Protein AF-A0A2N3VQJ5-F1 (afdb_monomer_lite)

pLDDT: mean 90.12, std 12.6, range [39.41, 98.25]

Radius of gyration: 14.37 Å; chains: 1; bounding box: 37×35×43 Å

Foldseek 3Di:
DDDDDDDLLRLLQVLVVVLLVVLLCLVVVVDVPDHNLRSCVVAADPLLSVLLVVVCVVVDQARSQQRHNDRFPDWDWDQDDPVSFKIWIWGAHPVGDIDIWMWGADSVPRHIQDIHPRDGDD

Secondary structure (DSSP, 8-state):
--PPPPPHHHHHHHHHHHHHHHHHHHHHT--SS--HHHHHHHHB-HHHHHHHHHHHHHSTT-BTTTTBSS--SEEEEEEESSSS-EEEEEEE-TTS-EEEEEEEEETTTTEEEEETTSPPP-

Sequence (122 aa):
MTAVAPSPAQASQDQVEAFFTAYRNARLGTTEDATPAEVRARSLTRELNQALDVWAAAHTGQDPVFRAPNVPAAWTFTSLGADGAHVLVTQKWGDGSTADVPYTVRPADLMITTIADSPAAT

Structure (mmCIF, N/CA/C/O backbone):
data_AF-A0A2N3VQJ5-F1
#
_entry.id   AF-A0A2N3VQJ5-F1
#
loop_
_atom_site.group_PDB
_atom_site.id
_atom_site.type_symbol
_atom_site.label_atom_id
_atom_site.label_alt_id
_atom_site.label_comp_id
_atom_site.label_asym_id
_atom_site.label_entity_id
_atom_site.label_seq_id
_atom_site.pdbx_PDB_ins_code
_atom_site.Cartn_x
_atom_site.Cartn_y
_atom_site.Cartn_z
_atom_site.occupancy
_atom_site.B_iso_or_equiv
_atom_site.auth_seq_id
_atom_site.auth_comp_id
_atom_site.auth_asym_id
_atom_site.auth_atom_id
_atom_site.pdbx_PDB_model_num
ATOM 1 N N . MET A 1 1 ? 11.501 18.040 -27.200 1.00 45.91 1 MET A N 1
ATOM 2 C CA . MET A 1 1 ? 11.919 17.622 -25.848 1.00 45.91 1 MET A CA 1
ATOM 3 C C . MET A 1 1 ? 11.556 16.155 -25.721 1.00 45.91 1 MET A C 1
ATOM 5 O O . MET A 1 1 ? 10.374 15.848 -25.728 1.00 45.91 1 MET A O 1
ATOM 9 N N . THR A 1 2 ? 12.528 15.249 -25.755 1.00 45.28 2 THR A N 1
ATOM 10 C CA . THR A 1 2 ? 12.265 13.810 -25.608 1.00 45.28 2 THR A CA 1
ATOM 11 C C . THR A 1 2 ? 12.074 13.536 -24.120 1.00 45.28 2 THR A C 1
ATOM 13 O O . THR A 1 2 ? 12.996 13.781 -23.346 1.00 45.28 2 THR A O 1
ATOM 16 N N . ALA A 1 3 ? 10.881 13.110 -23.701 1.00 53.59 3 ALA A N 1
ATOM 17 C CA . ALA A 1 3 ? 10.672 12.652 -22.331 1.00 53.59 3 ALA A CA 1
ATOM 18 C C . ALA A 1 3 ? 11.554 11.416 -22.104 1.00 53.59 3 ALA A C 1
ATOM 20 O O . ALA A 1 3 ? 11.481 10.459 -22.877 1.00 53.59 3 ALA A O 1
ATOM 21 N N . VAL A 1 4 ? 12.427 11.457 -21.096 1.00 58.22 4 VAL A N 1
ATOM 22 C CA . VAL A 1 4 ? 13.170 10.265 -20.680 1.00 58.22 4 VAL A CA 1
ATOM 23 C C . VAL A 1 4 ? 12.151 9.289 -20.088 1.00 58.22 4 VAL A C 1
ATOM 25 O O . VAL A 1 4 ? 11.296 9.700 -19.303 1.00 58.22 4 VAL A O 1
ATOM 28 N N . ALA A 1 5 ? 12.182 8.023 -20.504 1.00 64.38 5 ALA A N 1
ATOM 29 C CA . ALA A 1 5 ? 11.336 7.008 -19.884 1.00 64.38 5 ALA A CA 1
ATOM 30 C C . ALA A 1 5 ? 11.702 6.884 -18.390 1.00 64.38 5 ALA A C 1
ATOM 32 O O . ALA A 1 5 ? 12.889 7.013 -18.060 1.00 64.38 5 ALA A O 1
ATOM 33 N N . PRO A 1 6 ? 10.727 6.656 -17.488 1.00 72.06 6 PRO A N 1
ATOM 34 C CA . PRO A 1 6 ? 11.016 6.472 -16.071 1.00 72.06 6 PRO A CA 1
ATOM 35 C C . PRO A 1 6 ? 11.972 5.291 -15.874 1.00 72.06 6 PRO A C 1
ATOM 37 O O . PRO A 1 6 ? 11.909 4.291 -16.593 1.00 72.06 6 PRO A O 1
ATOM 40 N N . SER A 1 7 ? 12.874 5.406 -14.897 1.00 85.56 7 SER A N 1
ATOM 41 C CA . SER A 1 7 ? 13.696 4.269 -14.483 1.00 85.56 7 SER A CA 1
ATOM 42 C C . SER A 1 7 ? 12.801 3.168 -13.891 1.00 85.56 7 SER A C 1
ATOM 44 O O . SER A 1 7 ? 11.718 3.475 -13.388 1.00 85.56 7 SER A O 1
ATOM 46 N N . PRO A 1 8 ? 13.234 1.893 -13.888 1.00 84.69 8 PRO A N 1
ATOM 47 C CA . PRO A 1 8 ? 12.467 0.813 -13.262 1.00 84.69 8 PRO A CA 1
ATOM 48 C C . PRO A 1 8 ? 12.089 1.110 -11.804 1.00 84.69 8 PRO A C 1
ATOM 50 O O . PRO A 1 8 ? 10.954 0.876 -11.405 1.00 84.69 8 PRO A O 1
ATOM 53 N N . ALA A 1 9 ? 13.009 1.712 -11.042 1.00 88.50 9 ALA A N 1
ATOM 54 C CA . ALA A 1 9 ? 12.754 2.146 -9.670 1.00 88.50 9 ALA A CA 1
ATOM 55 C C . ALA A 1 9 ? 11.633 3.192 -9.584 1.00 88.50 9 ALA A C 1
ATOM 57 O O . ALA A 1 9 ? 10.738 3.066 -8.752 1.00 88.50 9 ALA A O 1
ATOM 58 N N . GLN A 1 10 ? 11.642 4.187 -10.480 1.00 90.94 10 GLN A N 1
ATOM 59 C CA . GLN A 1 10 ? 10.585 5.194 -10.523 1.00 90.94 10 GLN A CA 1
ATOM 60 C C . GLN A 1 10 ? 9.233 4.562 -10.865 1.00 90.94 10 GLN A C 1
ATOM 62 O O . GLN A 1 10 ? 8.251 4.845 -10.193 1.00 90.94 10 GLN A O 1
ATOM 67 N N . ALA A 1 11 ? 9.189 3.654 -11.844 1.00 92.69 11 ALA A N 1
ATOM 68 C CA . ALA A 1 11 ? 7.952 2.977 -12.230 1.00 92.69 11 ALA A CA 1
ATOM 69 C C . ALA A 1 11 ? 7.356 2.138 -11.082 1.00 92.69 11 ALA A C 1
ATOM 71 O O . ALA A 1 11 ? 6.147 2.169 -10.857 1.00 92.69 11 ALA A O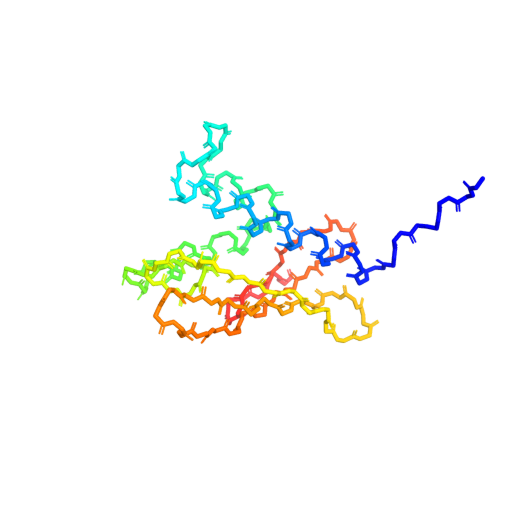 1
ATOM 72 N N . SER A 1 12 ? 8.193 1.424 -10.322 1.00 94.44 12 SER A N 1
ATOM 73 C CA . SER A 1 12 ? 7.750 0.682 -9.135 1.00 94.44 12 SER A CA 1
ATOM 74 C C . SER A 1 12 ? 7.247 1.605 -8.026 1.00 94.44 12 SER A C 1
ATOM 76 O O . SER A 1 12 ? 6.229 1.314 -7.398 1.00 94.44 12 SER A O 1
ATOM 78 N N . GLN A 1 13 ? 7.931 2.727 -7.785 1.00 95.12 13 GLN A N 1
ATOM 79 C CA . GLN A 1 13 ? 7.501 3.712 -6.795 1.00 95.12 13 GLN A CA 1
ATOM 80 C C . GLN A 1 13 ? 6.158 4.344 -7.174 1.00 95.12 13 GLN A C 1
ATOM 82 O O . GLN A 1 13 ? 5.254 4.361 -6.341 1.00 95.12 13 GLN A O 1
ATOM 87 N N . ASP A 1 14 ? 6.008 4.784 -8.426 1.00 95.94 14 ASP A N 1
ATOM 88 C CA . ASP A 1 14 ? 4.771 5.372 -8.952 1.00 95.94 14 ASP A CA 1
ATOM 89 C C . ASP A 1 14 ? 3.596 4.395 -8.814 1.00 95.94 14 ASP A C 1
ATOM 91 O O . ASP A 1 14 ? 2.486 4.780 -8.445 1.00 95.94 14 ASP A O 1
ATOM 95 N N . GLN A 1 15 ? 3.846 3.106 -9.055 1.00 96.88 15 GLN A N 1
ATOM 96 C CA . GLN A 1 15 ? 2.842 2.062 -8.897 1.00 96.88 15 GLN A CA 1
ATOM 97 C C . GLN A 1 15 ? 2.407 1.879 -7.437 1.00 96.88 15 GLN A C 1
ATOM 99 O O . GLN A 1 15 ? 1.209 1.776 -7.158 1.00 96.88 15 GLN A O 1
ATOM 104 N N . VAL A 1 16 ? 3.355 1.831 -6.494 1.00 97.50 16 VAL A N 1
ATOM 105 C CA . VAL A 1 16 ? 3.037 1.717 -5.061 1.00 97.50 16 VAL A CA 1
ATOM 106 C C . VAL A 1 16 ? 2.312 2.970 -4.574 1.00 97.50 16 VAL A C 1
ATOM 108 O O . VAL A 1 16 ? 1.346 2.856 -3.820 1.00 97.50 16 VAL A O 1
ATOM 111 N N . GLU A 1 17 ? 2.709 4.150 -5.046 1.00 97.31 17 GLU A N 1
ATOM 112 C CA . GLU A 1 17 ? 2.048 5.415 -4.732 1.00 97.31 17 GLU A CA 1
ATOM 113 C C . GLU A 1 17 ? 0.604 5.464 -5.242 1.00 97.31 17 GLU A C 1
ATOM 115 O O . GLU A 1 17 ? -0.315 5.791 -4.476 1.00 97.31 17 GLU A O 1
ATOM 120 N N . ALA A 1 18 ? 0.384 5.081 -6.503 1.00 97.25 18 ALA A N 1
ATOM 121 C CA . ALA A 1 18 ? -0.942 5.019 -7.104 1.00 97.25 18 ALA A CA 1
ATOM 122 C C . ALA A 1 18 ? -1.848 4.030 -6.358 1.00 97.25 18 ALA A C 1
ATOM 124 O O . ALA A 1 18 ? -2.977 4.373 -5.992 1.00 97.25 18 ALA A O 1
ATOM 125 N N . PHE A 1 19 ? -1.341 2.826 -6.072 1.00 97.81 19 PHE A N 1
ATOM 126 C CA . PHE A 1 19 ? -2.062 1.816 -5.302 1.00 97.81 19 PHE A CA 1
ATOM 127 C C . PHE A 1 19 ? -2.421 2.314 -3.897 1.00 97.81 19 PHE A C 1
ATOM 129 O O . PHE A 1 19 ? -3.588 2.268 -3.506 1.00 97.81 19 PHE A O 1
ATOM 136 N N . PHE A 1 20 ? -1.437 2.802 -3.138 1.00 97.69 20 PHE A N 1
ATOM 137 C CA . PHE A 1 20 ? -1.620 3.189 -1.741 1.00 97.69 20 PHE A CA 1
ATOM 138 C C . PHE A 1 20 ? -2.624 4.338 -1.603 1.00 97.69 20 PHE A C 1
ATOM 140 O O . PHE A 1 20 ? -3.517 4.298 -0.753 1.00 97.69 20 PHE A O 1
ATOM 147 N N . THR A 1 21 ? -2.530 5.332 -2.491 1.00 96.31 21 THR A N 1
ATOM 148 C CA . THR A 1 21 ? -3.452 6.472 -2.531 1.00 96.31 21 THR A CA 1
ATOM 149 C C . THR A 1 21 ? -4.874 6.029 -2.868 1.00 96.31 21 THR A C 1
ATOM 151 O O . THR A 1 21 ? -5.818 6.398 -2.163 1.00 96.31 21 THR A O 1
ATOM 154 N N . ALA A 1 22 ? -5.044 5.197 -3.901 1.00 96.81 22 ALA A N 1
ATOM 155 C CA . ALA A 1 22 ? -6.354 4.673 -4.281 1.00 96.81 22 ALA A CA 1
ATOM 156 C C . ALA A 1 22 ? -6.972 3.820 -3.162 1.00 96.81 22 ALA A C 1
ATOM 158 O O . ALA A 1 22 ? -8.150 3.975 -2.840 1.00 96.81 22 ALA A O 1
ATOM 159 N N . TYR A 1 23 ? -6.174 2.963 -2.521 1.00 97.44 23 TYR A N 1
ATOM 160 C CA . TYR A 1 23 ? -6.637 2.094 -1.443 1.00 97.44 23 TYR A CA 1
ATOM 161 C C . TYR A 1 23 ? -7.058 2.908 -0.216 1.00 97.44 23 TYR A C 1
ATOM 163 O O . TYR A 1 23 ? -8.115 2.657 0.367 1.00 97.44 23 TYR A O 1
ATOM 171 N N . ARG A 1 24 ? -6.287 3.944 0.138 1.00 96.19 24 ARG A N 1
ATOM 172 C CA . ARG A 1 24 ? -6.660 4.895 1.189 1.00 96.19 24 ARG A CA 1
ATOM 173 C C . ARG A 1 24 ? -7.985 5.580 0.900 1.00 96.19 24 ARG A C 1
ATOM 175 O O . ARG A 1 24 ? -8.834 5.632 1.786 1.00 96.19 24 ARG A O 1
ATOM 182 N N . ASN A 1 25 ? -8.168 6.090 -0.311 1.00 95.00 25 ASN A N 1
ATOM 183 C CA . ASN A 1 25 ? -9.401 6.781 -0.667 1.00 95.00 25 ASN A CA 1
ATOM 184 C C . ASN A 1 25 ? -10.611 5.836 -0.624 1.00 95.00 25 ASN A C 1
ATOM 186 O O . ASN A 1 25 ? -11.635 6.174 -0.032 1.00 95.00 25 ASN A O 1
ATOM 190 N N . ALA A 1 26 ? -10.459 4.608 -1.124 1.00 95.81 26 ALA A N 1
ATOM 191 C CA . ALA A 1 26 ? -11.482 3.573 -1.012 1.00 95.81 26 ALA A CA 1
ATOM 192 C C . ALA A 1 26 ? -11.813 3.231 0.455 1.00 95.81 26 ALA A C 1
ATOM 194 O O . ALA A 1 26 ? -12.977 3.045 0.804 1.00 95.81 26 ALA A O 1
ATOM 195 N N . ARG A 1 27 ? -10.815 3.189 1.352 1.00 94.69 27 ARG A N 1
ATOM 196 C CA . ARG A 1 27 ? -11.033 2.938 2.792 1.00 94.69 27 ARG A CA 1
ATOM 197 C C . ARG A 1 27 ? -11.708 4.096 3.518 1.00 94.69 27 ARG A C 1
ATOM 199 O O . ARG A 1 27 ? -12.434 3.850 4.475 1.00 94.69 27 ARG A O 1
ATOM 206 N N . LEU A 1 28 ? -11.486 5.329 3.069 1.00 94.06 28 LEU A N 1
ATOM 207 C CA . LEU A 1 28 ? -12.166 6.518 3.584 1.00 94.06 28 LEU A CA 1
ATOM 208 C C . LEU A 1 28 ? -13.544 6.746 2.943 1.00 94.06 28 LEU A C 1
ATOM 210 O O . LEU A 1 28 ? -14.251 7.659 3.361 1.00 94.06 28 LEU A O 1
ATOM 214 N N . GLY A 1 29 ? -13.921 5.950 1.936 1.00 90.94 29 GLY A N 1
ATOM 215 C CA . GLY A 1 29 ? -15.148 6.157 1.167 1.00 90.94 29 GLY A CA 1
ATOM 216 C C . GLY A 1 29 ? -15.133 7.446 0.340 1.00 90.94 29 GLY A C 1
ATOM 217 O O . GLY A 1 29 ? -16.189 7.968 0.006 1.00 90.94 29 GLY A O 1
ATOM 218 N N . THR A 1 30 ? -13.951 7.988 0.029 1.00 85.25 30 THR A N 1
ATOM 219 C CA . THR A 1 30 ? -13.798 9.222 -0.764 1.00 85.25 30 THR A CA 1
ATOM 220 C C . THR A 1 30 ? -13.731 8.959 -2.267 1.00 85.25 30 THR A C 1
ATOM 222 O O . THR A 1 30 ? -13.605 9.894 -3.054 1.00 85.25 30 THR A O 1
ATOM 225 N N . THR A 1 31 ? -13.801 7.695 -2.682 1.00 78.25 31 THR A N 1
ATOM 226 C CA . THR A 1 31 ? -13.928 7.281 -4.081 1.00 78.25 31 THR A CA 1
ATOM 227 C C . THR A 1 31 ? -15.166 6.408 -4.208 1.00 78.25 31 THR A C 1
ATOM 229 O O . THR A 1 31 ? -15.261 5.388 -3.529 1.00 78.25 31 THR A O 1
ATOM 232 N N . GLU A 1 32 ? -16.109 6.808 -5.061 1.00 71.88 32 GLU A N 1
ATOM 233 C CA . GLU A 1 32 ? -17.364 6.071 -5.275 1.00 71.88 32 GLU A CA 1
ATOM 234 C C . GLU A 1 32 ? -17.182 4.880 -6.239 1.00 71.88 32 GLU A C 1
ATOM 236 O O . GLU A 1 32 ? -17.973 3.942 -6.221 1.00 71.88 32 GLU A O 1
ATOM 241 N N . ASP A 1 33 ? -16.105 4.874 -7.034 1.00 77.69 33 ASP A N 1
ATOM 242 C CA . ASP A 1 33 ? -15.918 3.944 -8.160 1.00 77.69 33 ASP A CA 1
ATOM 243 C C . ASP A 1 33 ? -15.149 2.650 -7.832 1.00 77.69 33 ASP A C 1
ATOM 245 O O . ASP A 1 33 ? -14.934 1.813 -8.718 1.00 77.69 33 ASP A O 1
ATOM 249 N N . ALA A 1 34 ? -14.645 2.489 -6.603 1.00 89.94 34 ALA A N 1
ATOM 250 C CA . ALA A 1 34 ? -13.907 1.285 -6.221 1.00 89.94 34 ALA A CA 1
ATOM 251 C C . ALA A 1 34 ? -13.915 1.018 -4.712 1.00 89.94 34 ALA A C 1
ATOM 253 O O . ALA A 1 34 ? -13.548 1.862 -3.895 1.00 89.94 34 ALA A O 1
ATOM 254 N N . THR A 1 35 ? -14.228 -0.221 -4.354 1.00 94.50 35 THR A N 1
ATOM 255 C CA . THR A 1 35 ? -14.028 -0.775 -3.016 1.00 94.50 35 THR A CA 1
ATOM 256 C C . THR A 1 35 ? -12.543 -1.076 -2.753 1.00 94.50 35 THR A C 1
ATOM 258 O O . THR A 1 35 ? -11.767 -1.300 -3.689 1.00 94.50 35 THR A O 1
ATOM 261 N N . PRO A 1 36 ? -12.113 -1.181 -1.479 1.00 95.19 36 PRO A N 1
ATOM 262 C CA . PRO A 1 36 ? -10.738 -1.567 -1.144 1.00 95.19 36 PRO A CA 1
ATOM 263 C C . PRO A 1 36 ? -10.304 -2.910 -1.757 1.00 95.19 36 PRO A C 1
ATOM 265 O O . PRO A 1 36 ? -9.146 -3.078 -2.139 1.00 95.19 36 PRO A O 1
ATOM 268 N N . ALA A 1 37 ? -11.235 -3.863 -1.881 1.00 94.50 37 ALA A N 1
ATOM 269 C CA . ALA A 1 37 ? -10.983 -5.164 -2.495 1.00 94.50 37 ALA A CA 1
ATOM 270 C C . ALA A 1 37 ? -10.728 -5.053 -4.008 1.00 94.50 37 ALA A C 1
ATOM 272 O O . ALA A 1 37 ? -9.832 -5.716 -4.531 1.00 94.50 37 ALA A O 1
ATOM 273 N N . GLU A 1 38 ? -11.462 -4.186 -4.708 1.00 96.00 38 GLU A N 1
ATOM 274 C CA . GLU A 1 38 ? -11.260 -3.938 -6.140 1.00 96.00 38 GLU A CA 1
ATOM 275 C C . GLU A 1 38 ? -9.947 -3.211 -6.416 1.00 96.00 38 GLU A C 1
ATOM 277 O O . GLU A 1 38 ? -9.250 -3.567 -7.364 1.00 96.00 38 GLU A O 1
ATOM 282 N N . VAL A 1 39 ? -9.565 -2.241 -5.577 1.00 97.31 39 VAL A N 1
ATOM 283 C CA . VAL A 1 39 ? -8.252 -1.586 -5.693 1.00 97.31 39 VAL A CA 1
ATOM 284 C C . VAL A 1 39 ? -7.131 -2.613 -5.543 1.00 97.31 39 VAL A C 1
ATOM 286 O O . VAL A 1 39 ? -6.227 -2.667 -6.375 1.00 97.31 39 VAL A O 1
ATOM 289 N N . ARG A 1 40 ? -7.219 -3.491 -4.536 1.00 97.44 40 ARG A N 1
ATOM 290 C CA . ARG A 1 40 ? -6.262 -4.590 -4.365 1.00 97.44 40 ARG A CA 1
ATOM 291 C C . ARG A 1 40 ? -6.222 -5.513 -5.584 1.00 97.44 40 ARG A C 1
ATOM 293 O O . ARG A 1 40 ? -5.140 -5.829 -6.060 1.00 97.44 40 ARG A O 1
ATOM 300 N N . ALA A 1 41 ? -7.369 -5.900 -6.134 1.00 96.31 41 ALA A N 1
ATOM 301 C CA . ALA A 1 41 ? -7.423 -6.788 -7.295 1.00 96.31 41 ALA A CA 1
ATOM 302 C C . ALA A 1 41 ? -6.795 -6.194 -8.574 1.00 96.31 41 ALA A C 1
ATOM 304 O O . ALA A 1 41 ? -6.397 -6.952 -9.454 1.00 96.31 41 ALA A O 1
ATOM 305 N N . ARG A 1 42 ? -6.713 -4.860 -8.692 1.00 96.25 42 ARG A N 1
ATOM 306 C CA . ARG A 1 42 ? -6.114 -4.166 -9.848 1.00 96.25 42 ARG A CA 1
ATOM 307 C C . ARG A 1 42 ? -4.591 -4.039 -9.763 1.00 96.25 42 ARG A C 1
ATOM 309 O O . ARG A 1 42 ? -3.947 -3.937 -10.802 1.00 96.25 42 ARG A O 1
ATOM 316 N N . SER A 1 43 ? -4.034 -4.002 -8.553 1.00 97.31 43 SER A N 1
ATOM 317 C CA . SER A 1 43 ? -2.617 -3.672 -8.327 1.00 97.31 43 SER A CA 1
ATOM 318 C C . SER A 1 43 ? -1.801 -4.808 -7.717 1.00 97.31 43 SER A C 1
ATOM 320 O O . SER A 1 43 ? -0.574 -4.793 -7.807 1.00 97.31 43 SER A O 1
ATOM 322 N N . LEU A 1 44 ? -2.454 -5.769 -7.062 1.00 97.75 44 LEU A N 1
ATOM 323 C CA . LEU A 1 44 ? -1.799 -6.910 -6.436 1.00 97.75 44 LEU A CA 1
ATOM 324 C C . LEU A 1 44 ? -1.913 -8.147 -7.325 1.00 97.75 44 LEU A C 1
ATOM 326 O O . LEU A 1 44 ? -2.911 -8.357 -8.016 1.00 97.75 44 LEU A O 1
ATOM 330 N N . THR A 1 45 ? -0.934 -9.038 -7.204 1.00 97.12 45 THR A N 1
ATOM 331 C CA . THR A 1 45 ? -1.118 -10.427 -7.643 1.00 97.12 45 THR A CA 1
ATOM 332 C C . THR A 1 45 ? -2.291 -11.088 -6.916 1.00 97.12 45 THR A C 1
ATOM 334 O O . THR A 1 45 ? -2.617 -10.740 -5.776 1.00 97.12 45 THR A O 1
ATOM 337 N N . ARG A 1 46 ? -2.927 -12.075 -7.558 1.00 95.50 46 ARG A N 1
ATOM 338 C CA . ARG A 1 46 ? -4.041 -12.826 -6.959 1.00 95.50 46 ARG A CA 1
ATOM 339 C C . ARG A 1 46 ? -3.605 -13.522 -5.670 1.00 95.50 46 ARG A C 1
ATOM 341 O O . ARG A 1 46 ? -4.360 -13.538 -4.702 1.00 95.50 46 ARG A O 1
ATOM 348 N N . GLU A 1 47 ? -2.398 -14.069 -5.673 1.00 94.56 47 GLU A N 1
ATOM 349 C CA . GLU A 1 47 ? -1.776 -14.792 -4.570 1.00 94.56 47 GLU A CA 1
ATOM 350 C C . GLU A 1 47 ? -1.575 -13.873 -3.365 1.00 94.56 47 GLU A C 1
ATOM 352 O O . GLU A 1 47 ? -2.061 -14.180 -2.276 1.00 94.56 47 GLU A O 1
ATOM 357 N N . LEU A 1 48 ? -0.949 -12.704 -3.564 1.00 96.75 48 LEU A N 1
ATOM 358 C CA . LEU A 1 48 ? -0.808 -11.713 -2.498 1.00 96.75 48 LEU A CA 1
ATOM 359 C C . LEU A 1 48 ? -2.179 -11.257 -2.000 1.00 96.75 48 LEU A C 1
ATOM 361 O O . LEU A 1 48 ? -2.392 -11.149 -0.795 1.00 96.75 48 LEU A O 1
ATOM 365 N N . ASN A 1 49 ? -3.121 -11.011 -2.913 1.00 96.50 49 ASN A N 1
ATOM 366 C CA . ASN A 1 49 ? -4.462 -10.590 -2.541 1.00 96.50 49 ASN A CA 1
ATOM 367 C C . ASN A 1 49 ? -5.111 -11.618 -1.594 1.00 96.50 49 ASN A C 1
ATOM 369 O O . ASN A 1 49 ? -5.595 -11.258 -0.530 1.00 96.50 49 ASN A O 1
ATOM 373 N N . GLN A 1 50 ? -5.032 -12.910 -1.901 1.00 94.88 50 GLN A N 1
ATOM 374 C CA . GLN A 1 50 ? -5.540 -13.956 -1.009 1.00 94.88 50 GLN A CA 1
ATOM 375 C C . GLN A 1 50 ? -4.759 -14.039 0.311 1.00 94.88 50 GLN A C 1
ATOM 377 O O . GLN A 1 50 ? -5.360 -14.187 1.375 1.00 94.88 50 GLN A O 1
ATOM 382 N N . ALA A 1 51 ? -3.431 -13.903 0.268 1.00 95.06 51 ALA A N 1
ATOM 383 C CA . ALA A 1 51 ? -2.593 -13.926 1.464 1.00 95.06 51 ALA A CA 1
ATOM 384 C C . ALA A 1 51 ? -2.937 -12.788 2.440 1.00 95.06 51 ALA A C 1
ATOM 386 O O . ALA A 1 51 ? -2.913 -12.988 3.654 1.00 95.06 51 ALA A O 1
ATOM 387 N N . LEU A 1 52 ? -3.305 -11.611 1.927 1.00 95.12 52 LEU A N 1
ATOM 388 C CA . LEU A 1 52 ? -3.754 -10.481 2.739 1.00 95.12 52 LEU A CA 1
ATOM 389 C C . LEU A 1 52 ? -5.115 -10.725 3.399 1.00 95.12 52 LEU A C 1
ATOM 391 O O . LEU A 1 52 ? -5.310 -10.292 4.533 1.00 95.12 52 LEU A O 1
ATOM 395 N N . ASP A 1 53 ? -6.031 -11.444 2.745 1.00 94.25 53 ASP A N 1
ATOM 396 C CA . ASP A 1 53 ? -7.315 -11.819 3.356 1.00 94.25 53 ASP A CA 1
ATOM 397 C C . ASP A 1 53 ? -7.121 -12.829 4.490 1.00 94.25 53 ASP A C 1
ATOM 399 O O . ASP A 1 53 ? -7.691 -12.675 5.571 1.00 94.25 53 ASP A O 1
ATOM 403 N N . VAL A 1 54 ? -6.251 -13.822 4.281 1.00 93.94 54 VAL A N 1
ATOM 404 C CA . VAL A 1 54 ? -5.865 -14.778 5.330 1.00 93.94 54 VAL A CA 1
ATOM 405 C C . VAL A 1 54 ? -5.175 -14.058 6.489 1.00 93.94 54 VAL A C 1
ATOM 407 O O . VAL A 1 54 ? -5.492 -14.311 7.652 1.00 93.94 54 VAL A O 1
ATOM 410 N N . TRP A 1 55 ? -4.267 -13.125 6.192 1.00 93.56 55 TRP A N 1
ATOM 411 C CA . TRP A 1 55 ? -3.601 -12.329 7.219 1.00 93.56 55 TRP A CA 1
ATOM 412 C C . TRP A 1 55 ? -4.603 -11.501 8.027 1.00 93.56 55 TRP A C 1
ATOM 414 O O . TRP A 1 55 ? -4.535 -11.509 9.256 1.00 93.56 55 TRP A O 1
ATOM 424 N N . ALA A 1 56 ? -5.555 -10.835 7.366 1.00 92.12 56 ALA A N 1
ATOM 425 C CA . ALA A 1 56 ? -6.574 -10.023 8.029 1.00 92.12 56 ALA A CA 1
ATOM 426 C C . ALA A 1 56 ? -7.475 -10.865 8.945 1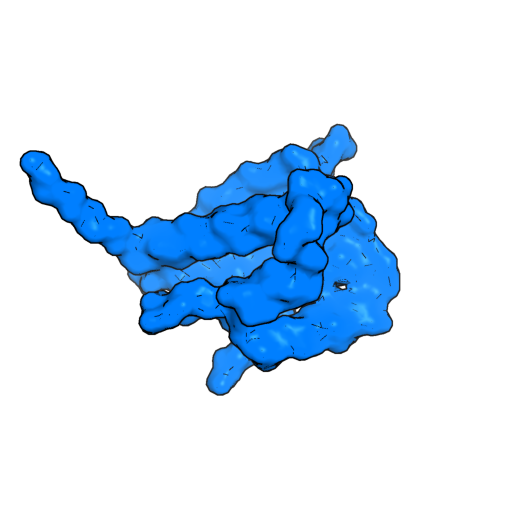.00 92.12 56 ALA A C 1
ATOM 428 O O . ALA A 1 56 ? -7.825 -10.420 10.037 1.00 92.12 56 ALA A O 1
ATOM 429 N N . ALA A 1 57 ? -7.800 -12.099 8.545 1.00 92.56 57 ALA A N 1
ATOM 430 C CA . ALA A 1 57 ? -8.565 -13.026 9.377 1.00 92.56 57 ALA A CA 1
ATOM 431 C C . ALA A 1 57 ? -7.821 -13.431 10.665 1.00 92.56 57 ALA A C 1
ATOM 433 O O . ALA A 1 57 ? -8.457 -13.667 11.690 1.00 92.56 57 ALA A O 1
ATOM 434 N N . ALA A 1 58 ? -6.486 -13.491 10.629 1.00 92.50 58 ALA A N 1
ATOM 435 C CA . ALA A 1 58 ? -5.654 -13.772 11.801 1.00 92.50 58 ALA A CA 1
ATOM 436 C C . ALA A 1 58 ? -5.362 -12.527 12.666 1.00 92.50 58 ALA A C 1
ATOM 438 O O . ALA A 1 58 ? -5.018 -12.664 13.838 1.00 92.50 58 ALA A O 1
ATOM 439 N N . HIS A 1 59 ? -5.510 -11.320 12.110 1.00 92.12 59 HIS A N 1
ATOM 440 C CA . HIS A 1 59 ? -5.195 -10.045 12.762 1.00 92.12 59 HIS A CA 1
ATOM 441 C C . HIS A 1 59 ? -6.442 -9.163 12.851 1.00 92.12 59 HIS A C 1
ATOM 443 O O . HIS A 1 59 ? -6.512 -8.080 12.266 1.00 92.12 59 HIS A O 1
ATOM 449 N N . THR A 1 60 ? -7.442 -9.640 13.594 1.00 91.38 60 THR A N 1
ATOM 450 C CA . THR A 1 60 ? -8.728 -8.956 13.757 1.00 91.38 60 THR A CA 1
ATOM 451 C C . THR A 1 60 ? -8.547 -7.488 14.131 1.00 91.38 60 THR A C 1
ATOM 453 O O . THR A 1 60 ? -7.849 -7.149 15.086 1.00 91.38 60 THR A O 1
ATOM 456 N N . GLY A 1 61 ? -9.220 -6.615 13.383 1.00 91.00 61 GLY A N 1
ATOM 457 C CA . GLY A 1 61 ? -9.193 -5.174 13.612 1.00 91.00 61 GLY A CA 1
ATOM 458 C C . GLY A 1 61 ? -8.007 -4.455 12.979 1.00 91.00 61 GLY A C 1
ATOM 459 O O . GLY A 1 61 ? -7.973 -3.236 13.073 1.00 91.00 61 GLY A O 1
ATOM 460 N N . GLN A 1 62 ? -7.081 -5.151 12.312 1.00 93.94 62 GLN A N 1
ATOM 461 C CA . GLN A 1 62 ? -6.007 -4.522 11.543 1.00 93.94 62 GLN A CA 1
ATOM 462 C C . GLN A 1 62 ? -6.305 -4.509 10.044 1.00 93.94 62 GLN A C 1
ATOM 464 O O . GLN A 1 62 ? -6.831 -5.465 9.476 1.00 93.94 62 GLN A O 1
ATOM 469 N N . ASP A 1 63 ? -5.928 -3.418 9.386 1.00 95.88 63 ASP A N 1
ATOM 470 C CA . ASP A 1 63 ? -5.929 -3.322 7.937 1.00 95.88 63 ASP A CA 1
ATOM 471 C C . ASP A 1 63 ? -4.736 -4.094 7.342 1.00 95.88 63 ASP A C 1
ATOM 473 O O . ASP A 1 63 ? -3.597 -3.872 7.764 1.00 95.88 63 ASP A O 1
ATOM 477 N N . PRO A 1 64 ? -4.954 -4.974 6.350 1.00 95.12 64 PRO A N 1
ATOM 478 C CA . PRO A 1 64 ? -3.888 -5.803 5.796 1.00 95.12 64 PRO A CA 1
ATOM 479 C C . PRO A 1 64 ? -2.860 -5.038 4.953 1.00 95.12 64 PRO A C 1
ATOM 481 O O . PRO A 1 64 ? -1.763 -5.546 4.750 1.00 95.12 64 PRO A O 1
ATOM 484 N N . VAL A 1 65 ? -3.179 -3.838 4.467 1.00 97.00 65 VAL A N 1
ATOM 485 C CA . VAL A 1 65 ? -2.257 -3.000 3.687 1.00 97.00 65 VAL A CA 1
ATOM 486 C C . VAL A 1 65 ? -1.539 -2.015 4.606 1.00 97.00 65 VAL A C 1
ATOM 488 O O . VAL A 1 65 ? -0.314 -1.923 4.568 1.00 97.00 65 VAL A O 1
ATOM 491 N N . PHE A 1 66 ? -2.278 -1.317 5.476 1.00 96.12 66 PHE A N 1
ATOM 492 C CA . PHE A 1 66 ? -1.681 -0.342 6.399 1.00 96.12 66 PHE A CA 1
ATOM 493 C C . PHE A 1 66 ? -0.953 -0.987 7.579 1.00 96.12 66 PHE A C 1
ATOM 495 O O . PHE A 1 66 ? -0.119 -0.331 8.199 1.00 96.12 66 PHE A O 1
ATOM 502 N N . ARG A 1 67 ? -1.250 -2.260 7.885 1.00 94.81 67 ARG A N 1
ATOM 503 C CA . ARG A 1 67 ? -0.749 -2.988 9.067 1.00 94.81 67 ARG A CA 1
ATOM 504 C C . ARG A 1 67 ? -1.100 -2.286 10.383 1.00 94.81 67 ARG A C 1
ATOM 506 O O . ARG A 1 67 ? -0.320 -2.277 11.328 1.00 94.81 67 ARG A O 1
ATOM 513 N N . ALA A 1 68 ? -2.271 -1.656 10.412 1.00 94.56 68 ALA A N 1
ATOM 514 C CA . ALA A 1 68 ? -2.743 -0.831 11.515 1.00 94.56 68 ALA A CA 1
ATOM 515 C C . ALA A 1 68 ? -4.278 -0.831 11.564 1.00 94.56 68 ALA A C 1
ATOM 517 O O . ALA A 1 68 ? -4.918 -1.072 10.53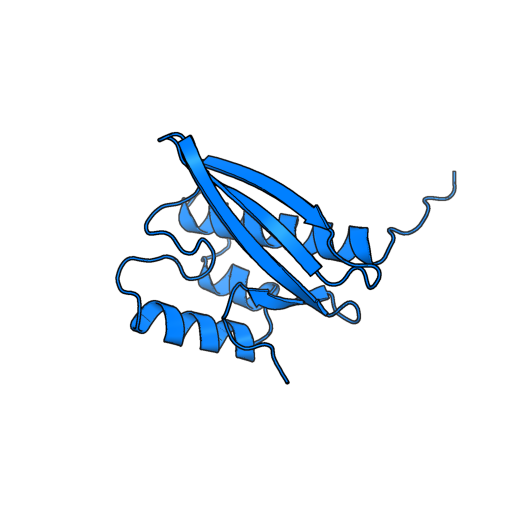7 1.00 94.56 68 ALA A O 1
ATOM 518 N N . PRO A 1 69 ? -4.904 -0.545 12.718 1.00 93.81 69 PRO A N 1
ATOM 519 C CA . PRO A 1 69 ? -6.364 -0.536 12.835 1.00 93.81 69 PRO A CA 1
ATOM 520 C C . PRO A 1 69 ? -7.051 0.652 12.150 1.00 93.81 69 PRO A C 1
ATOM 522 O O . PRO A 1 69 ? -8.267 0.661 11.970 1.00 93.81 69 PRO A O 1
ATOM 525 N N . ASN A 1 70 ? -6.287 1.671 11.773 1.00 94.00 70 ASN A N 1
ATOM 526 C CA . ASN A 1 70 ? -6.768 2.946 11.268 1.00 94.00 70 ASN A CA 1
ATOM 527 C C . ASN A 1 70 ? -5.977 3.401 10.036 1.00 94.00 70 ASN A C 1
ATOM 529 O O . ASN A 1 70 ? -4.853 2.975 9.777 1.00 94.00 70 ASN A O 1
ATOM 533 N N . VAL A 1 71 ? -6.582 4.316 9.282 1.00 95.88 71 VAL A N 1
ATOM 534 C CA . VAL A 1 71 ? -6.011 4.861 8.048 1.00 95.88 71 VAL A CA 1
ATOM 535 C C . VAL A 1 71 ? -4.920 5.895 8.373 1.00 95.88 71 VAL A C 1
ATOM 537 O O . VAL A 1 71 ? -5.163 6.778 9.202 1.00 95.88 71 VAL A O 1
ATOM 540 N N . PRO A 1 72 ? -3.743 5.845 7.723 1.00 97.06 72 PRO A N 1
ATOM 541 C CA . PRO A 1 72 ? -2.693 6.838 7.923 1.00 97.06 72 PRO A CA 1
ATOM 542 C C . PRO A 1 72 ? -3.103 8.229 7.420 1.00 97.06 72 PRO A C 1
ATOM 544 O O . PRO A 1 72 ? -3.844 8.401 6.441 1.00 97.06 72 PRO A O 1
ATOM 547 N N . ALA A 1 73 ? -2.592 9.248 8.107 1.00 96.06 73 ALA A N 1
ATOM 548 C CA . ALA A 1 73 ? -2.834 10.652 7.799 1.00 96.06 73 ALA A CA 1
ATOM 549 C C . ALA A 1 73 ? -1.849 11.190 6.751 1.00 96.06 73 ALA A C 1
ATOM 551 O O . ALA A 1 73 ? -2.234 12.019 5.930 1.00 96.06 73 ALA A O 1
ATOM 552 N N . ALA A 1 74 ? -0.606 10.705 6.771 1.00 97.06 74 ALA A N 1
ATOM 553 C CA . ALA A 1 74 ? 0.452 11.063 5.831 1.00 97.06 74 ALA A CA 1
ATOM 554 C C . ALA A 1 74 ? 1.363 9.857 5.564 1.00 97.06 74 ALA A C 1
ATOM 556 O O . ALA A 1 74 ? 1.364 8.896 6.335 1.00 97.06 74 ALA A O 1
ATOM 557 N N . TRP A 1 75 ? 2.127 9.904 4.476 1.00 98.00 75 TRP A N 1
ATOM 558 C CA . TRP A 1 75 ? 3.085 8.860 4.122 1.00 98.00 75 TRP A CA 1
ATOM 559 C C . TRP A 1 75 ? 4.204 9.403 3.227 1.00 98.00 75 TRP A C 1
ATOM 561 O O . TRP A 1 75 ? 4.06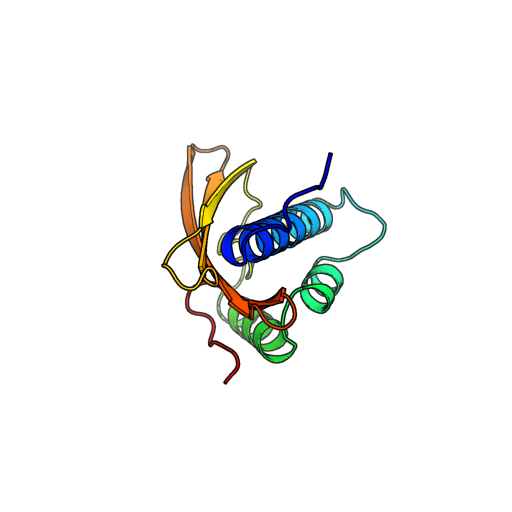4 10.467 2.623 1.00 98.00 75 TRP A O 1
ATOM 571 N N . THR A 1 76 ? 5.306 8.661 3.138 1.00 97.81 76 THR A N 1
ATOM 572 C CA . THR A 1 76 ? 6.406 8.899 2.193 1.00 97.81 76 THR A CA 1
ATOM 573 C C . THR A 1 76 ? 6.835 7.596 1.529 1.00 97.81 76 THR A C 1
ATOM 575 O O . THR A 1 76 ? 6.753 6.535 2.149 1.00 97.81 76 THR A O 1
ATOM 578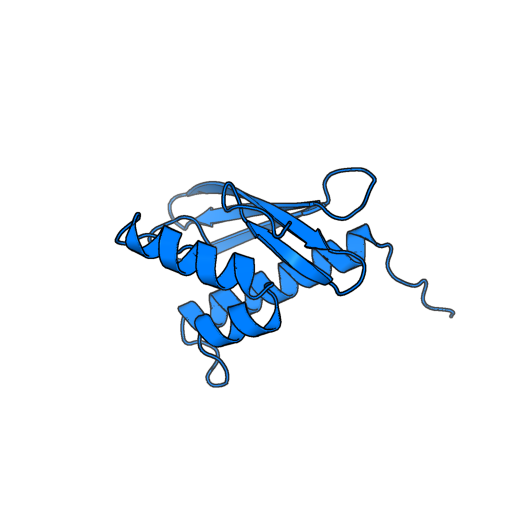 N N . PHE A 1 77 ? 7.333 7.686 0.295 1.00 96.81 77 PHE A N 1
ATOM 579 C CA . PHE A 1 77 ? 7.829 6.549 -0.480 1.00 96.81 77 PHE A CA 1
ATOM 580 C C . PHE A 1 77 ? 9.341 6.636 -0.654 1.00 96.81 77 PHE A C 1
ATOM 582 O O . PHE A 1 77 ? 9.862 7.686 -1.029 1.00 96.81 77 PHE A O 1
ATOM 589 N N . THR A 1 78 ? 10.032 5.523 -0.420 1.00 94.50 78 THR A N 1
ATOM 590 C CA . THR A 1 78 ? 11.474 5.408 -0.650 1.00 94.50 78 THR A CA 1
ATOM 591 C C . THR A 1 78 ? 11.748 4.172 -1.490 1.00 94.50 78 THR A C 1
ATOM 593 O O . THR A 1 78 ? 11.506 3.055 -1.039 1.00 94.50 78 THR A O 1
ATOM 596 N N . SER A 1 79 ? 12.278 4.348 -2.698 1.00 92.19 79 SER A N 1
ATOM 597 C CA . SER A 1 79 ? 12.806 3.226 -3.482 1.00 92.19 79 SER A CA 1
ATOM 598 C C . SER A 1 79 ? 14.029 2.619 -2.784 1.00 92.19 79 SER A C 1
ATOM 600 O O . SER A 1 79 ? 14.945 3.339 -2.385 1.00 92.19 79 SER A O 1
ATOM 602 N N . LEU A 1 80 ? 14.046 1.297 -2.636 1.00 88.62 80 LEU A N 1
ATOM 603 C CA . LEU A 1 80 ? 15.121 0.529 -2.014 1.00 88.62 80 LEU A CA 1
ATOM 604 C C . LEU A 1 80 ? 15.785 -0.390 -3.044 1.00 88.62 80 LEU A C 1
ATOM 606 O O . LEU A 1 80 ? 15.130 -0.916 -3.940 1.00 88.62 80 LEU A O 1
ATOM 610 N N . GLY A 1 81 ? 17.081 -0.642 -2.859 1.00 76.88 81 GLY A N 1
ATOM 611 C CA . GLY A 1 81 ? 17.830 -1.577 -3.698 1.00 76.88 81 GLY A CA 1
ATOM 612 C C . GLY A 1 81 ? 18.166 -1.041 -5.094 1.00 76.88 81 GLY A C 1
ATOM 613 O O . GLY A 1 81 ? 17.671 -0.009 -5.542 1.00 76.88 81 GLY A O 1
ATOM 614 N N . ALA A 1 82 ? 19.076 -1.740 -5.773 1.00 75.88 82 ALA A N 1
ATOM 615 C CA . ALA A 1 82 ? 19.532 -1.379 -7.118 1.00 75.88 82 ALA A CA 1
ATOM 616 C C . ALA A 1 82 ? 18.671 -1.995 -8.235 1.00 75.88 82 ALA A C 1
ATOM 618 O O . ALA A 1 82 ? 18.777 -1.582 -9.387 1.00 75.88 82 ALA A O 1
ATOM 619 N N . ASP A 1 83 ? 17.839 -2.985 -7.905 1.00 79.25 83 ASP A N 1
ATOM 620 C CA . ASP A 1 83 ? 16.923 -3.651 -8.835 1.00 79.25 83 ASP A CA 1
ATOM 621 C C . ASP A 1 83 ? 15.668 -2.817 -9.138 1.00 79.25 83 ASP A C 1
ATOM 623 O O . ASP A 1 83 ? 14.993 -3.059 -10.139 1.00 79.25 83 ASP A O 1
ATOM 627 N N . GLY A 1 84 ? 15.375 -1.813 -8.303 1.00 80.62 84 GLY A N 1
ATOM 628 C CA . GLY A 1 84 ? 14.225 -0.927 -8.453 1.00 80.62 84 GLY A CA 1
ATOM 629 C C . GLY A 1 84 ? 12.884 -1.616 -8.206 1.00 80.62 84 GLY A C 1
ATOM 630 O O . GLY A 1 84 ? 11.860 -1.101 -8.645 1.00 80.62 84 GLY A O 1
ATOM 631 N N . ALA A 1 85 ? 12.872 -2.776 -7.546 1.00 92.69 85 ALA A N 1
ATOM 632 C CA . ALA A 1 85 ? 11.657 -3.544 -7.267 1.00 92.69 85 ALA A CA 1
ATOM 633 C C . ALA A 1 85 ? 11.074 -3.243 -5.879 1.00 92.69 85 ALA A C 1
ATOM 635 O O . ALA A 1 85 ? 9.883 -3.449 -5.641 1.00 92.69 85 ALA A O 1
ATOM 636 N N . HIS A 1 86 ? 11.902 -2.768 -4.950 1.00 94.56 86 HIS A N 1
ATOM 637 C CA . HIS A 1 86 ? 11.521 -2.596 -3.555 1.00 94.56 86 HIS A CA 1
ATOM 638 C C . HIS A 1 86 ? 11.169 -1.142 -3.245 1.00 94.56 86 HIS A C 1
ATOM 640 O O . HIS A 1 86 ? 11.899 -0.220 -3.599 1.00 94.56 86 HIS A O 1
ATOM 646 N N . VAL A 1 87 ? 10.058 -0.934 -2.543 1.00 96.50 87 VAL A N 1
ATOM 647 C CA . VAL A 1 87 ? 9.594 0.396 -2.129 1.00 96.50 87 VAL A CA 1
ATOM 648 C C . VAL A 1 87 ? 9.218 0.342 -0.656 1.00 96.50 87 VAL A C 1
ATOM 650 O O . VAL A 1 87 ? 8.438 -0.509 -0.242 1.00 96.50 87 VAL A O 1
ATOM 653 N N . LEU A 1 88 ? 9.757 1.246 0.152 1.00 96.75 88 LEU A N 1
ATOM 654 C CA . LEU A 1 88 ? 9.358 1.430 1.541 1.00 96.75 88 LEU A CA 1
ATOM 655 C C . LEU A 1 88 ? 8.281 2.504 1.629 1.00 96.75 88 LEU A C 1
ATOM 657 O O . LEU A 1 88 ? 8.498 3.627 1.169 1.00 96.75 88 LEU A O 1
ATOM 661 N N . VAL A 1 89 ? 7.150 2.174 2.249 1.00 98.19 89 VAL A N 1
ATOM 662 C CA . VAL A 1 89 ? 6.117 3.149 2.603 1.00 98.19 89 VAL A CA 1
ATOM 663 C C . VAL A 1 89 ? 6.229 3.448 4.090 1.00 98.19 89 VAL A C 1
ATOM 665 O O . VAL A 1 89 ? 5.867 2.614 4.920 1.00 98.19 89 VAL A O 1
ATOM 668 N N . THR A 1 90 ? 6.703 4.643 4.429 1.00 98.25 90 THR A N 1
ATOM 669 C CA . THR A 1 90 ? 6.679 5.137 5.810 1.00 98.25 90 THR A CA 1
ATOM 670 C C . THR A 1 90 ? 5.345 5.822 6.040 1.00 98.25 90 THR A C 1
ATOM 672 O O . THR A 1 90 ? 5.065 6.868 5.459 1.00 98.25 90 THR A O 1
ATOM 675 N N . GLN A 1 91 ? 4.502 5.220 6.867 1.00 98.06 91 GLN A N 1
ATOM 676 C CA . GLN A 1 91 ? 3.167 5.703 7.204 1.00 98.06 91 GLN A CA 1
ATOM 677 C C . GLN A 1 91 ? 3.205 6.518 8.494 1.00 98.06 91 GLN A C 1
ATOM 679 O O . GLN A 1 91 ? 3.973 6.199 9.400 1.00 98.06 91 GLN A O 1
ATOM 684 N N . LYS A 1 92 ? 2.359 7.547 8.597 1.00 98.00 92 LYS A N 1
ATOM 685 C CA . LYS A 1 92 ? 2.231 8.402 9.782 1.00 98.00 92 LYS A CA 1
ATOM 686 C C . LYS A 1 92 ? 0.769 8.638 10.151 1.00 98.00 92 LYS A C 1
ATOM 688 O O . LYS A 1 92 ? -0.042 9.006 9.296 1.00 98.00 92 LYS A O 1
ATOM 693 N N . TRP A 1 93 ? 0.447 8.509 11.436 1.00 96.75 93 TRP A N 1
ATOM 694 C CA . TRP A 1 93 ? -0.892 8.754 11.981 1.00 96.75 93 TRP A CA 1
ATOM 695 C C . TRP A 1 93 ? -0.983 10.088 12.731 1.00 96.75 93 TRP A C 1
ATOM 697 O O . TRP A 1 93 ? 0.016 10.758 12.995 1.00 96.75 93 TRP A O 1
ATOM 707 N N . GLY A 1 94 ? -2.217 10.508 13.032 1.00 93.31 94 GLY A N 1
ATOM 708 C CA . GLY A 1 94 ? -2.506 11.804 13.661 1.00 93.31 94 GLY A CA 1
ATOM 709 C C . GLY A 1 94 ? -1.965 11.955 15.087 1.00 93.31 94 GLY A C 1
ATOM 710 O O . GLY A 1 94 ? -1.779 13.076 15.545 1.00 93.31 94 GLY A O 1
ATOM 711 N N . ASP A 1 95 ? -1.664 10.844 15.760 1.00 93.06 95 ASP A N 1
ATOM 712 C CA . ASP A 1 95 ? -0.990 10.807 17.064 1.00 93.06 95 ASP A CA 1
ATOM 713 C C . ASP A 1 95 ? 0.542 10.943 16.960 1.00 93.06 95 ASP A C 1
ATOM 715 O O . ASP A 1 95 ? 1.237 10.988 17.972 1.00 93.06 95 ASP A O 1
ATOM 719 N N . GLY A 1 96 ? 1.075 11.028 15.737 1.00 94.06 96 GLY A N 1
ATOM 720 C CA . GLY A 1 96 ? 2.502 11.130 15.458 1.00 94.06 96 GLY A CA 1
ATOM 721 C C . GLY A 1 96 ? 3.225 9.787 15.360 1.00 94.06 96 GLY A C 1
ATOM 722 O O . GLY A 1 96 ? 4.409 9.794 15.020 1.00 94.06 96 GLY A O 1
ATOM 723 N N . SER A 1 97 ? 2.547 8.660 15.601 1.00 95.50 97 SER A N 1
ATOM 724 C CA . SER A 1 97 ? 3.125 7.330 15.400 1.00 95.50 97 SER A CA 1
ATOM 725 C C . SER A 1 97 ? 3.471 7.097 13.927 1.00 95.50 97 SER A C 1
ATOM 727 O O . SER A 1 97 ? 2.875 7.698 13.023 1.00 95.50 97 SER A O 1
ATOM 729 N N . THR A 1 98 ? 4.470 6.245 13.685 1.00 97.00 98 THR A N 1
ATOM 730 C CA . THR A 1 98 ? 4.936 5.898 12.337 1.00 97.00 98 THR A CA 1
ATOM 731 C C . THR A 1 98 ? 5.211 4.408 12.215 1.00 97.00 98 THR A C 1
ATOM 733 O O . THR A 1 98 ? 5.525 3.759 13.213 1.00 97.00 98 THR A O 1
ATOM 736 N N . ALA A 1 99 ? 5.087 3.876 11.000 1.00 96.12 99 ALA A N 1
ATOM 737 C CA . ALA A 1 99 ? 5.407 2.490 10.688 1.00 96.12 99 ALA A CA 1
ATOM 738 C C . ALA A 1 99 ? 5.933 2.377 9.258 1.00 96.12 99 ALA A C 1
ATOM 740 O O . ALA A 1 99 ? 5.363 2.955 8.330 1.00 96.12 99 ALA A O 1
ATOM 741 N N . ASP A 1 100 ? 6.982 1.584 9.096 1.00 96.56 100 ASP A N 1
ATOM 742 C CA . ASP A 1 100 ? 7.578 1.277 7.806 1.00 96.56 100 ASP A CA 1
ATOM 743 C C . ASP A 1 100 ? 7.004 -0.034 7.274 1.00 96.56 100 ASP A C 1
ATOM 745 O O . ASP A 1 100 ? 7.094 -1.078 7.920 1.00 96.56 100 ASP A O 1
ATOM 749 N N . VAL A 1 101 ? 6.403 0.017 6.086 1.00 96.75 101 VAL A N 1
ATOM 750 C CA . VAL A 1 101 ? 5.835 -1.156 5.418 1.00 96.75 101 VAL A CA 1
ATOM 751 C C . VAL A 1 101 ? 6.531 -1.332 4.072 1.00 96.75 101 VAL A C 1
ATOM 753 O O . VAL A 1 101 ? 6.360 -0.487 3.190 1.00 96.75 101 VAL A O 1
ATOM 756 N N . PRO A 1 102 ? 7.340 -2.391 3.894 1.00 96.31 102 PRO A N 1
ATOM 757 C CA . PRO A 1 102 ? 8.019 -2.648 2.634 1.00 96.31 102 PRO A CA 1
ATOM 758 C C . PRO A 1 102 ? 7.067 -3.281 1.616 1.00 96.31 102 PRO A C 1
ATOM 760 O O . PRO A 1 102 ? 6.232 -4.121 1.950 1.00 96.31 102 PRO A O 1
ATOM 763 N N . TYR A 1 103 ? 7.232 -2.898 0.358 1.00 96.88 103 TYR A N 1
ATOM 764 C CA . TYR A 1 103 ? 6.517 -3.400 -0.806 1.00 96.88 103 TYR A CA 1
ATOM 765 C C . TYR A 1 103 ? 7.528 -3.959 -1.797 1.00 96.88 103 TYR A C 1
ATOM 767 O O . TYR A 1 103 ? 8.644 -3.450 -1.921 1.00 96.88 103 TYR A O 1
ATOM 775 N N . THR A 1 104 ? 7.130 -5.000 -2.520 1.00 96.25 104 THR A N 1
ATOM 776 C CA . THR A 1 104 ? 7.881 -5.491 -3.680 1.00 96.25 104 THR A CA 1
ATOM 777 C C . THR A 1 104 ? 6.978 -5.475 -4.901 1.00 96.25 104 THR A C 1
ATOM 779 O O . THR A 1 104 ? 5.850 -5.972 -4.854 1.00 96.25 104 THR A O 1
ATOM 782 N N . VAL A 1 105 ? 7.485 -4.890 -5.979 1.00 96.00 105 VAL A N 1
ATOM 783 C CA . VAL A 1 105 ? 6.837 -4.778 -7.282 1.00 96.00 105 VAL A CA 1
ATOM 784 C C . VAL A 1 105 ? 7.591 -5.656 -8.262 1.00 96.00 105 VAL A C 1
ATOM 786 O O . VAL A 1 105 ? 8.817 -5.606 -8.331 1.00 96.00 105 VAL A O 1
ATOM 789 N N . ARG A 1 106 ? 6.868 -6.444 -9.054 1.00 94.00 106 ARG A N 1
ATOM 790 C CA . ARG A 1 106 ? 7.451 -7.179 -10.173 1.00 94.00 106 ARG A CA 1
ATOM 791 C C . ARG A 1 106 ? 7.628 -6.223 -11.360 1.00 94.00 106 ARG A C 1
ATOM 793 O O . ARG A 1 106 ? 6.626 -5.805 -11.936 1.00 94.00 106 ARG A O 1
ATOM 800 N N . PRO A 1 107 ? 8.861 -5.902 -11.796 1.00 89.06 107 PRO A N 1
ATOM 801 C CA . PRO A 1 107 ? 9.068 -4.865 -12.814 1.00 89.06 107 PRO A CA 1
ATOM 802 C C . PRO A 1 107 ? 8.479 -5.197 -14.192 1.00 89.06 107 PRO A C 1
ATOM 804 O O . PRO A 1 107 ? 8.242 -4.298 -14.990 1.00 89.06 107 PRO A O 1
ATOM 807 N N . ALA A 1 108 ? 8.248 -6.482 -14.485 1.00 89.50 108 ALA A N 1
ATOM 808 C CA . ALA A 1 108 ? 7.743 -6.935 -15.780 1.00 89.50 108 ALA A CA 1
ATOM 809 C C . ALA A 1 108 ? 6.302 -6.477 -16.074 1.00 89.50 108 ALA A C 1
ATOM 811 O O . ALA A 1 108 ? 5.958 -6.265 -17.233 1.00 89.50 108 ALA A O 1
ATOM 812 N N . ASP A 1 109 ? 5.465 -6.347 -15.043 1.00 93.06 109 ASP A N 1
ATOM 813 C CA . ASP A 1 109 ? 4.036 -6.029 -15.168 1.00 93.06 109 ASP A CA 1
ATOM 814 C C . ASP A 1 109 ? 3.517 -5.065 -14.091 1.00 93.06 109 ASP A C 1
ATOM 816 O O . ASP A 1 109 ? 2.320 -4.787 -14.038 1.00 93.06 109 ASP A O 1
ATOM 820 N N . LEU A 1 110 ? 4.414 -4.547 -13.246 1.00 95.38 110 LEU A N 1
ATOM 821 C CA . LEU A 1 110 ? 4.125 -3.620 -12.152 1.00 95.38 110 LEU A CA 1
ATOM 822 C C . LEU A 1 110 ? 3.102 -4.162 -11.140 1.00 95.38 110 LEU A C 1
ATOM 824 O O . LEU A 1 110 ? 2.461 -3.407 -10.411 1.00 95.38 110 LEU A O 1
ATOM 828 N N . MET A 1 111 ? 2.949 -5.481 -11.044 1.00 97.19 111 MET A N 1
ATOM 829 C CA . MET A 1 111 ? 2.114 -6.071 -10.004 1.00 97.19 111 MET A CA 1
ATOM 830 C C . MET A 1 111 ? 2.863 -6.069 -8.675 1.00 97.19 111 MET A C 1
ATOM 832 O O . MET A 1 111 ? 4.029 -6.463 -8.599 1.00 97.19 111 MET A O 1
ATOM 836 N N . ILE A 1 112 ? 2.181 -5.667 -7.606 1.00 97.56 112 ILE A N 1
ATOM 837 C CA . ILE A 1 112 ? 2.708 -5.789 -6.249 1.00 97.56 112 ILE A CA 1
ATOM 838 C C . ILE A 1 112 ? 2.610 -7.264 -5.845 1.00 97.56 112 ILE A C 1
ATOM 840 O O . ILE A 1 112 ? 1.539 -7.884 -5.884 1.00 97.56 112 ILE A O 1
ATOM 844 N N . THR A 1 113 ? 3.749 -7.841 -5.477 1.00 96.56 113 THR A N 1
ATOM 845 C CA . THR A 1 113 ? 3.882 -9.263 -5.133 1.00 96.56 113 THR A CA 1
ATOM 846 C C . THR A 1 113 ? 4.013 -9.496 -3.639 1.00 96.56 113 THR A C 1
ATOM 848 O O . THR A 1 113 ? 3.704 -10.590 -3.179 1.00 96.56 113 THR A O 1
ATOM 851 N N . THR A 1 114 ? 4.447 -8.478 -2.889 1.00 95.88 114 THR A N 1
ATOM 852 C CA . THR A 1 114 ? 4.729 -8.583 -1.452 1.00 95.88 114 THR A CA 1
ATOM 853 C C . THR A 1 114 ? 4.372 -7.279 -0.741 1.00 95.88 114 THR A C 1
ATOM 855 O O . THR A 1 114 ? 4.665 -6.201 -1.260 1.00 95.88 114 THR A O 1
ATOM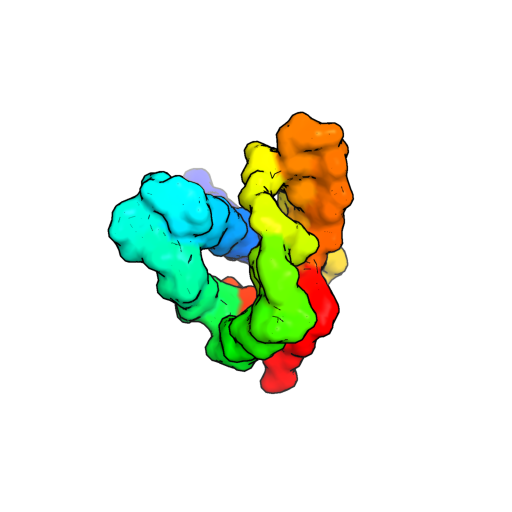 858 N N . ILE A 1 115 ? 3.791 -7.380 0.459 1.00 96.06 115 ILE A N 1
ATOM 859 C CA . ILE A 1 115 ? 3.596 -6.272 1.412 1.00 96.06 115 ILE A CA 1
ATOM 860 C C . ILE A 1 115 ? 4.011 -6.771 2.797 1.00 96.06 115 ILE A C 1
ATOM 862 O O . ILE A 1 115 ? 3.407 -7.722 3.292 1.00 96.06 115 ILE A O 1
ATOM 866 N N . ALA A 1 116 ? 4.964 -6.113 3.457 1.00 91.75 116 ALA A N 1
ATOM 867 C CA . ALA A 1 116 ? 5.547 -6.565 4.726 1.00 91.75 116 ALA A CA 1
ATOM 868 C C . ALA A 1 116 ? 5.946 -8.055 4.671 1.00 91.75 116 ALA A C 1
ATOM 870 O O . ALA A 1 116 ? 6.447 -8.527 3.653 1.00 91.75 116 ALA A O 1
ATOM 871 N N . ASP A 1 117 ? 5.681 -8.796 5.745 1.00 81.00 117 ASP A N 1
ATOM 872 C CA . ASP A 1 117 ? 5.965 -10.227 5.875 1.00 81.00 117 ASP A CA 1
ATOM 873 C C . ASP A 1 117 ? 4.925 -11.134 5.188 1.00 81.00 117 ASP A C 1
ATOM 875 O O . ASP A 1 117 ? 4.936 -12.350 5.383 1.00 81.00 117 ASP A O 1
ATOM 879 N N . SER A 1 118 ? 3.985 -10.585 4.404 1.00 75.38 118 SER A N 1
ATOM 880 C CA . SER A 1 118 ? 3.094 -11.438 3.609 1.00 75.38 118 SER A CA 1
ATOM 881 C C . SER A 1 118 ? 3.899 -12.157 2.527 1.00 75.38 118 SER A C 1
ATOM 883 O O . SER A 1 118 ? 4.748 -11.528 1.901 1.00 75.38 118 SER A O 1
ATOM 885 N N . PRO A 1 119 ? 3.653 -13.459 2.292 1.00 55.22 119 PRO A N 1
ATOM 886 C CA . PRO A 1 119 ? 4.464 -14.248 1.376 1.00 55.22 119 PRO A CA 1
ATOM 887 C C . PRO A 1 119 ? 4.481 -13.626 -0.022 1.00 55.22 119 PRO A C 1
ATOM 889 O O . PRO A 1 119 ? 3.440 -13.223 -0.545 1.00 55.22 119 PRO A O 1
ATOM 892 N N . ALA A 1 120 ? 5.674 -13.572 -0.614 1.00 47.94 120 ALA A N 1
ATOM 893 C CA . ALA A 1 120 ? 5.846 -13.209 -2.011 1.00 47.94 120 ALA A CA 1
ATOM 894 C C . ALA A 1 120 ? 5.225 -14.293 -2.906 1.00 47.94 120 ALA A C 1
ATOM 896 O O . ALA A 1 120 ? 5.352 -15.487 -2.618 1.00 47.94 120 ALA A O 1
ATOM 897 N N . ALA A 1 121 ? 4.584 -13.890 -4.005 1.00 47.06 121 ALA A N 1
ATOM 898 C CA . ALA A 1 121 ? 4.216 -14.828 -5.065 1.00 47.06 121 ALA A CA 1
ATOM 899 C C . ALA A 1 121 ? 5.492 -15.531 -5.582 1.00 47.06 121 ALA A C 1
ATOM 901 O O . ALA A 1 121 ? 6.444 -14.849 -5.964 1.00 47.06 121 ALA A O 1
ATOM 902 N N . THR A 1 122 ? 5.521 -16.869 -5.523 1.00 39.41 122 THR A N 1
ATOM 903 C CA . THR A 1 122 ? 6.609 -17.713 -6.063 1.00 39.41 122 THR A CA 1
ATOM 904 C C . THR A 1 122 ? 6.472 -17.873 -7.569 1.00 39.41 122 THR A C 1
ATOM 906 O O . THR A 1 122 ? 5.319 -18.023 -8.030 1.00 39.41 122 THR A O 1
#